Protein AF-A0A3D2TZY6-F1 (afdb_monomer_lite)

Foldseek 3Di:
DDDPDDDADPLQVQCQVCVVVVHHQQDWDADPVRDTDGNGPHHHPCVVVD

Secondary structure (DSSP, 8-state):
----SPPPPHHHHHHHHHHHTT--TT-EEE-TTS-EEES-SS---GGG--

Radius of gyration: 13.44 Å; chains: 1; bounding box: 37×19×35 Å

pLDDT: mean 85.77, std 11.96, range [44.81, 95.62]

Sequence (50 aa):
SYPRTEPVTPWDIGATIFHALGIDPHTTFTDSLGRPFQLTEGRPVTGLFG

Structure (mmCIF, N/CA/C/O backbone):
data_AF-A0A3D2TZY6-F1
#
_entry.id   AF-A0A3D2TZY6-F1
#
loop_
_atom_site.group_PDB
_atom_site.id
_atom_site.type_symbol
_atom_site.label_atom_id
_atom_site.label_alt_id
_atom_site.label_comp_id
_atom_site.label_asym_id
_atom_site.label_entity_id
_atom_site.label_seq_id
_atom_site.pdbx_PDB_ins_code
_atom_site.Cartn_x
_atom_site.Cartn_y
_atom_site.Cartn_z
_atom_site.occupancy
_atom_site.B_iso_or_equiv
_atom_site.auth_seq_id
_atom_site.auth_comp_id
_atom_site.auth_asym_id
_atom_site.auth_atom_id
_atom_site.pdbx_PDB_model_num
ATOM 1 N N . SER A 1 1 ? 28.014 6.249 -13.629 1.00 52.59 1 SER A N 1
ATOM 2 C CA . SER A 1 1 ? 27.018 5.354 -14.247 1.00 52.59 1 SER A CA 1
ATOM 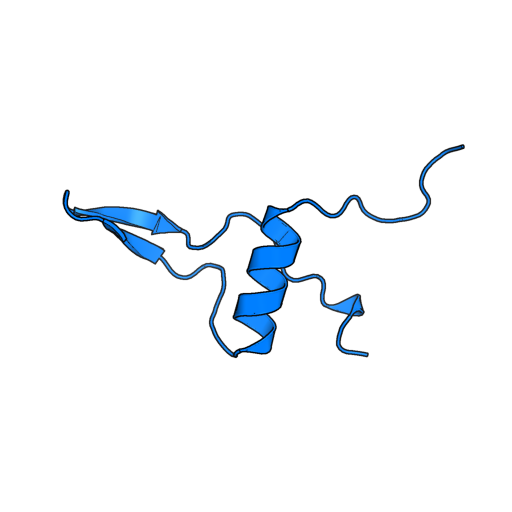3 C C . SER A 1 1 ? 25.642 5.859 -13.860 1.00 52.59 1 SER A C 1
ATOM 5 O O . SER A 1 1 ? 25.399 6.085 -12.685 1.00 52.59 1 SER A O 1
ATOM 7 N N . TYR A 1 2 ? 24.780 6.138 -14.834 1.00 44.81 2 TYR A N 1
ATOM 8 C CA . TYR A 1 2 ? 23.397 6.549 -14.581 1.00 44.81 2 TYR A CA 1
ATOM 9 C C . TYR A 1 2 ? 22.536 5.277 -14.602 1.00 44.81 2 TYR A C 1
ATOM 11 O O . TYR A 1 2 ? 22.672 4.516 -15.567 1.00 44.81 2 TYR A O 1
ATOM 19 N N . PRO A 1 3 ? 21.732 4.964 -13.571 1.00 58.97 3 PRO A N 1
ATOM 20 C CA . PRO A 1 3 ? 20.891 3.777 -13.623 1.00 58.97 3 PRO A CA 1
ATOM 21 C C . PRO A 1 3 ? 19.863 3.9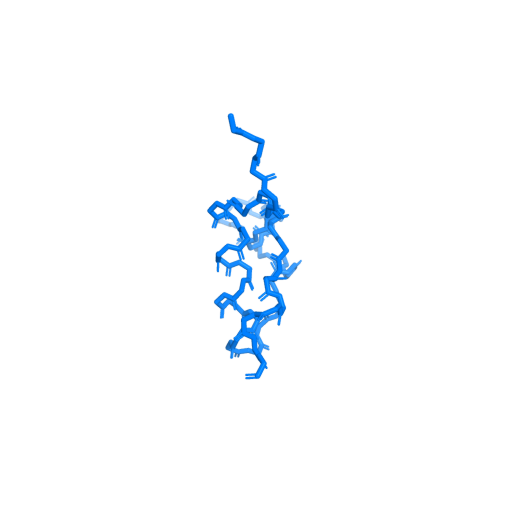55 -14.745 1.00 58.97 3 PRO A C 1
ATOM 23 O O . PRO A 1 3 ? 19.160 4.957 -14.819 1.00 58.97 3 PRO A O 1
ATOM 26 N N . ARG A 1 4 ? 19.831 2.986 -15.664 1.00 63.41 4 ARG A N 1
ATOM 27 C CA . ARG A 1 4 ? 18.947 2.954 -16.842 1.00 63.41 4 ARG A CA 1
ATOM 28 C C . ARG A 1 4 ? 17.573 2.342 -16.521 1.00 63.41 4 ARG A C 1
ATOM 30 O O . ARG A 1 4 ? 16.796 2.071 -17.426 1.00 63.41 4 ARG A O 1
ATOM 37 N N . THR A 1 5 ? 17.317 2.085 -15.243 1.00 66.38 5 THR A N 1
ATOM 38 C CA . THR A 1 5 ? 16.153 1.383 -14.701 1.00 66.38 5 THR A CA 1
ATOM 39 C C . THR A 1 5 ? 15.376 2.323 -13.798 1.00 66.38 5 THR A C 1
ATOM 41 O O . THR A 1 5 ? 15.979 3.051 -13.007 1.00 66.38 5 THR A O 1
ATOM 44 N N . GLU A 1 6 ? 14.050 2.293 -13.906 1.00 69.88 6 GLU A N 1
ATOM 45 C CA . GLU A 1 6 ? 13.169 2.970 -12.959 1.00 69.88 6 GLU A CA 1
ATOM 46 C C . GLU A 1 6 ? 13.536 2.574 -11.522 1.00 69.88 6 GLU A C 1
ATOM 48 O O . GLU A 1 6 ? 13.741 1.388 -11.243 1.00 69.88 6 GLU A O 1
ATOM 53 N N . PRO A 1 7 ? 13.698 3.550 -10.613 1.00 78.56 7 PRO A N 1
ATOM 54 C CA . PRO A 1 7 ? 14.006 3.255 -9.226 1.00 78.56 7 PRO A CA 1
ATOM 55 C C . PRO A 1 7 ? 12.829 2.502 -8.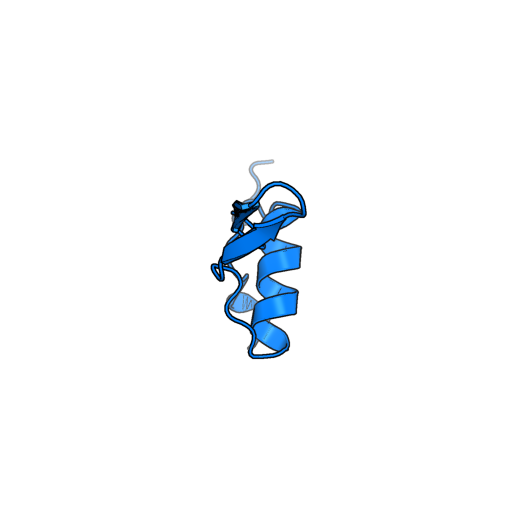600 1.00 78.56 7 PRO A C 1
ATOM 57 O O . PRO A 1 7 ? 11.732 3.040 -8.497 1.00 78.56 7 PRO A O 1
ATOM 60 N N . VAL A 1 8 ? 13.081 1.261 -8.182 1.00 84.88 8 VAL A N 1
ATOM 61 C CA . VAL A 1 8 ? 12.130 0.432 -7.432 1.00 84.88 8 VAL A CA 1
ATOM 62 C C . VAL A 1 8 ? 12.408 0.611 -5.944 1.00 84.88 8 VAL A C 1
ATOM 64 O O . VAL A 1 8 ? 13.530 0.402 -5.477 1.00 84.88 8 VAL A O 1
ATOM 67 N N . THR A 1 9 ? 11.387 1.006 -5.195 1.00 88.75 9 THR A N 1
ATOM 68 C CA . THR A 1 9 ? 11.432 1.159 -3.740 1.00 88.75 9 THR A CA 1
ATOM 69 C C . THR A 1 9 ? 10.950 -0.117 -3.037 1.00 88.75 9 THR A C 1
ATOM 71 O O . THR A 1 9 ? 10.259 -0.941 -3.642 1.00 88.75 9 THR A O 1
ATOM 74 N N . PRO A 1 10 ? 11.246 -0.307 -1.736 1.00 88.50 10 PRO A N 1
ATOM 75 C CA . PRO A 1 10 ? 10.684 -1.423 -0.970 1.00 88.50 10 PRO A CA 1
ATOM 76 C C . PRO A 1 10 ? 9.147 -1.473 -0.996 1.00 88.50 10 PRO A C 1
ATOM 78 O O . PRO A 1 10 ? 8.558 -2.554 -0.979 1.00 88.50 10 PRO A O 1
ATOM 81 N N . TRP A 1 11 ? 8.493 -0.313 -1.086 1.00 91.19 11 TRP A N 1
ATOM 82 C CA . TRP A 1 11 ? 7.036 -0.204 -1.155 1.00 91.19 11 TRP A CA 1
ATOM 83 C C . TRP A 1 11 ? 6.468 -0.777 -2.456 1.00 91.19 11 TRP A C 1
ATOM 85 O O . TRP A 1 11 ? 5.403 -1.399 -2.436 1.00 91.19 11 TRP A O 1
ATOM 95 N N . ASP A 1 12 ? 7.197 -0.632 -3.566 1.00 91.38 12 ASP A N 1
ATOM 96 C CA . ASP A 1 12 ? 6.820 -1.180 -4.875 1.00 91.38 12 ASP A CA 1
ATOM 97 C C . ASP A 1 12 ? 6.893 -2.713 -4.880 1.00 91.38 12 ASP A C 1
ATOM 99 O O . ASP A 1 12 ? 6.051 -3.386 -5.477 1.00 91.38 12 ASP A O 1
ATOM 103 N N . ILE A 1 13 ? 7.846 -3.292 -4.141 1.00 91.31 13 ILE A N 1
AT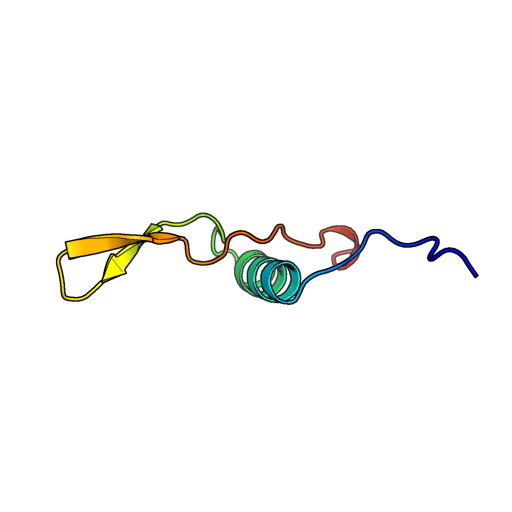OM 104 C CA . ILE A 1 13 ? 7.930 -4.747 -3.946 1.00 91.31 13 ILE A CA 1
ATOM 105 C C . ILE A 1 13 ? 6.704 -5.258 -3.186 1.00 91.31 13 ILE A C 1
ATOM 107 O O . ILE A 1 13 ? 6.069 -6.217 -3.624 1.00 91.31 13 ILE A O 1
ATOM 111 N N . GLY A 1 14 ? 6.323 -4.591 -2.091 1.00 91.94 14 GLY A N 1
ATOM 112 C CA . GLY A 1 14 ? 5.098 -4.921 -1.356 1.00 91.94 14 GLY A CA 1
ATOM 113 C C . GLY A 1 14 ? 3.857 -4.842 -2.249 1.00 91.94 14 GLY A C 1
ATOM 114 O O . GLY A 1 14 ? 3.069 -5.785 -2.298 1.00 91.94 14 GLY A O 1
ATOM 115 N N . ALA A 1 15 ? 3.734 -3.765 -3.031 1.00 93.06 15 ALA A N 1
ATOM 116 C CA . ALA A 1 15 ? 2.630 -3.581 -3.973 1.00 93.06 15 ALA A CA 1
ATOM 117 C C . ALA A 1 15 ? 2.567 -4.693 -5.028 1.00 93.06 15 ALA A C 1
ATOM 119 O O . ALA A 1 15 ? 1.490 -5.190 -5.352 1.00 93.06 15 ALA A O 1
ATOM 120 N N . THR A 1 16 ? 3.728 -5.126 -5.521 1.00 93.81 16 THR A N 1
ATOM 121 C CA . THR A 1 16 ? 3.854 -6.230 -6.479 1.00 93.81 16 THR A CA 1
ATOM 122 C C . THR A 1 16 ? 3.392 -7.556 -5.880 1.00 93.81 16 THR A C 1
ATOM 124 O O . THR A 1 16 ? 2.668 -8.293 -6.541 1.00 93.81 16 THR A O 1
ATOM 127 N N . ILE A 1 17 ? 3.763 -7.859 -4.630 1.00 93.06 17 ILE A N 1
ATOM 128 C CA . ILE A 1 17 ? 3.341 -9.091 -3.946 1.00 93.06 17 ILE A CA 1
ATOM 129 C C . ILE A 1 17 ? 1.821 -9.113 -3.767 1.00 93.06 17 ILE A C 1
ATOM 131 O O . ILE A 1 17 ? 1.185 -10.107 -4.106 1.00 93.06 17 ILE A O 1
ATOM 135 N N . PHE A 1 18 ? 1.222 -8.021 -3.281 1.00 92.94 18 PHE A N 1
ATOM 136 C CA . PHE A 1 18 ? -0.234 -7.939 -3.134 1.00 92.94 18 PHE A CA 1
ATOM 137 C C . PHE A 1 18 ? -0.946 -8.094 -4.477 1.00 92.94 18 PHE A C 1
ATOM 139 O O . PHE A 1 18 ? -1.859 -8.911 -4.594 1.00 92.94 18 PHE A O 1
ATOM 146 N N . HIS A 1 19 ? -0.454 -7.408 -5.509 1.00 92.88 19 HIS A N 1
ATOM 147 C CA . HIS A 1 19 ? -0.977 -7.532 -6.864 1.00 92.88 19 HIS A CA 1
ATOM 148 C C . HIS A 1 19 ? -0.891 -8.971 -7.400 1.00 92.88 19 HIS A C 1
ATOM 150 O O . HIS A 1 19 ? -1.874 -9.480 -7.933 1.00 92.88 19 HIS A O 1
ATOM 156 N N . ALA A 1 20 ? 0.242 -9.657 -7.207 1.00 92.75 20 ALA A N 1
ATOM 157 C CA . ALA A 1 20 ? 0.431 -11.053 -7.615 1.00 92.75 20 ALA A CA 1
ATOM 158 C C . ALA A 1 20 ? -0.566 -12.013 -6.942 1.00 92.75 20 ALA A C 1
ATOM 160 O O . ALA A 1 20 ? -0.933 -13.036 -7.515 1.00 92.75 20 ALA A O 1
ATOM 161 N N . LEU A 1 21 ? -1.009 -11.678 -5.728 1.00 93.38 21 LEU A N 1
ATOM 162 C CA . LEU A 1 21 ? -2.005 -12.431 -4.967 1.00 93.38 21 LEU A CA 1
ATOM 163 C C . LEU A 1 21 ? -3.454 -12.051 -5.322 1.00 93.38 21 LEU A C 1
ATOM 165 O O . LEU A 1 21 ? -4.384 -12.587 -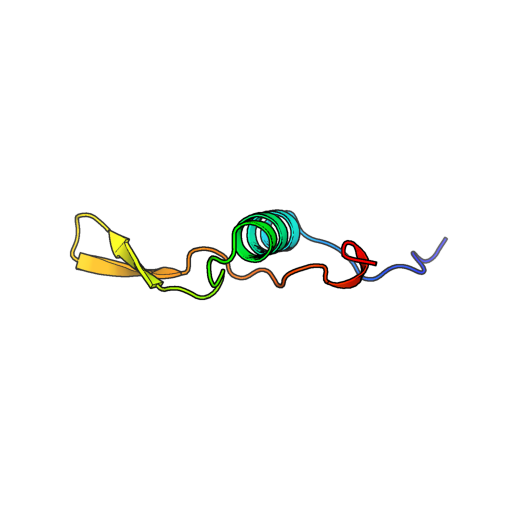4.723 1.00 93.38 21 LEU A O 1
ATOM 169 N N . GLY A 1 22 ? -3.668 -11.134 -6.273 1.00 92.69 22 GLY A N 1
ATOM 170 C CA . GLY A 1 22 ? -4.994 -10.626 -6.638 1.00 92.69 22 GLY A CA 1
ATOM 171 C C . GLY A 1 22 ? -5.586 -9.641 -5.623 1.00 92.69 22 GLY A C 1
ATOM 172 O O . GLY A 1 22 ? -6.784 -9.372 -5.658 1.00 92.69 22 GLY A O 1
ATOM 173 N N . ILE A 1 23 ? -4.764 -9.112 -4.714 1.00 91.94 23 ILE A N 1
ATOM 174 C CA . ILE A 1 23 ? -5.150 -8.103 -3.726 1.00 91.94 23 ILE A CA 1
ATOM 175 C C . ILE A 1 23 ? -4.814 -6.728 -4.300 1.00 91.94 23 ILE A C 1
ATOM 177 O O . ILE A 1 23 ? -3.698 -6.504 -4.767 1.00 91.94 23 ILE A O 1
ATOM 181 N N . ASP A 1 24 ? -5.755 -5.787 -4.235 1.00 91.69 24 ASP A N 1
ATOM 182 C CA . ASP A 1 24 ? -5.472 -4.398 -4.594 1.00 91.69 24 ASP A CA 1
ATOM 183 C C . ASP A 1 24 ? -4.515 -3.775 -3.551 1.00 91.69 24 ASP A C 1
ATOM 185 O O . ASP A 1 24 ? -4.914 -3.599 -2.392 1.00 91.69 24 ASP A O 1
ATOM 189 N N . PRO A 1 25 ? -3.264 -3.429 -3.921 1.00 90.50 25 PRO A N 1
ATOM 190 C CA . PRO A 1 25 ? -2.284 -2.842 -3.005 1.00 90.50 25 PRO A CA 1
ATOM 191 C C . PRO A 1 25 ? -2.681 -1.450 -2.493 1.00 90.50 25 PRO A C 1
ATOM 193 O O . PRO A 1 25 ? -2.121 -0.988 -1.502 1.00 90.50 25 PRO A O 1
ATOM 196 N N . HIS A 1 26 ? -3.649 -0.785 -3.128 1.00 92.56 26 HIS A N 1
ATOM 197 C CA . HIS A 1 26 ? -4.158 0.520 -2.703 1.00 92.56 26 HIS A CA 1
ATOM 198 C C . HIS A 1 26 ? -5.376 0.414 -1.775 1.00 92.56 26 HIS A C 1
ATOM 200 O O . HIS A 1 26 ? -5.943 1.434 -1.365 1.00 92.56 26 HIS A O 1
ATOM 206 N N . THR A 1 27 ? -5.744 -0.813 -1.387 1.00 93.19 27 THR A N 1
ATOM 207 C CA . THR A 1 27 ? -6.767 -1.063 -0.370 1.00 93.19 27 THR A CA 1
ATOM 208 C C . THR A 1 27 ? -6.402 -0.368 0.937 1.00 93.19 27 THR A C 1
ATOM 210 O O . THR A 1 27 ? -5.249 -0.349 1.378 1.00 93.19 27 THR A O 1
ATOM 213 N N . THR A 1 28 ? -7.418 0.204 1.574 1.00 92.44 28 THR A N 1
ATOM 214 C CA . THR A 1 28 ? -7.298 0.851 2.878 1.00 92.44 28 THR A CA 1
ATOM 215 C C . THR A 1 28 ? -7.781 -0.104 3.965 1.00 92.44 28 THR A C 1
ATOM 217 O O . THR A 1 28 ? -8.844 -0.706 3.828 1.00 92.44 28 THR A O 1
ATOM 220 N N . PHE A 1 29 ? -7.022 -0.240 5.047 1.00 90.06 29 PHE A N 1
ATOM 221 C CA . PHE A 1 29 ? -7.421 -0.967 6.248 1.00 90.06 29 PHE A CA 1
ATOM 222 C C . PHE A 1 29 ? -7.540 -0.010 7.432 1.00 90.06 29 PHE A C 1
ATOM 224 O O . PHE A 1 29 ? -7.018 1.104 7.411 1.00 90.06 29 PHE A O 1
ATOM 231 N N . THR A 1 30 ? -8.258 -0.433 8.465 1.00 94.81 30 THR A N 1
ATOM 232 C CA . THR A 1 30 ? -8.455 0.363 9.676 1.00 94.81 30 THR A CA 1
ATOM 233 C C . THR A 1 30 ? -7.598 -0.202 10.802 1.00 94.81 30 THR A C 1
ATOM 235 O O . THR A 1 30 ? -7.615 -1.411 11.035 1.00 94.81 30 THR A O 1
ATOM 238 N N . ASP A 1 31 ? -6.838 0.653 11.488 1.00 90.75 31 ASP A N 1
ATOM 239 C CA . ASP A 1 31 ? -6.084 0.247 12.677 1.00 90.75 31 ASP A CA 1
ATOM 240 C C . ASP A 1 31 ? -6.994 0.079 13.912 1.00 90.75 31 ASP A C 1
ATOM 242 O O . ASP A 1 31 ? -8.204 0.314 13.877 1.00 90.75 31 ASP A O 1
ATOM 246 N N . SER A 1 32 ? -6.406 -0.305 15.045 1.00 92.81 32 SER A N 1
ATOM 247 C CA . SER A 1 32 ? -7.129 -0.454 16.316 1.00 92.81 32 SER A CA 1
ATOM 248 C C . SER A 1 32 ? -7.693 0.857 16.878 1.00 92.81 32 SER A C 1
ATOM 250 O O . SER A 1 32 ? -8.537 0.821 17.772 1.00 92.81 32 SER A O 1
ATOM 252 N N . LEU A 1 33 ? -7.246 2.008 16.371 1.00 95.62 33 LEU A N 1
ATOM 253 C CA . LEU A 1 33 ? -7.703 3.342 16.753 1.00 95.62 33 LEU A CA 1
ATOM 254 C C . LEU A 1 33 ? -8.751 3.907 15.780 1.00 95.62 33 LEU A C 1
ATOM 256 O O . LEU A 1 33 ? -9.164 5.057 15.942 1.00 95.62 33 LEU A O 1
ATOM 260 N N . GLY A 1 34 ? -9.188 3.135 14.780 1.00 92.88 34 GLY A N 1
ATOM 261 C CA . GLY A 1 34 ? -10.189 3.569 13.807 1.00 92.88 34 GLY A CA 1
ATOM 262 C C . GLY A 1 34 ? -9.632 4.426 12.664 1.00 92.88 34 GLY A C 1
ATOM 263 O O . GLY A 1 34 ? -10.407 5.055 11.946 1.00 92.88 34 GLY A O 1
ATOM 264 N N . ARG A 1 35 ? -8.309 4.497 12.486 1.00 93.19 35 ARG A N 1
ATOM 265 C CA . ARG A 1 35 ? -7.674 5.333 11.458 1.00 93.19 35 ARG A CA 1
ATOM 266 C C . ARG A 1 35 ? -7.484 4.548 10.158 1.00 93.19 35 ARG A C 1
ATOM 268 O O . ARG A 1 35 ? -7.045 3.398 10.216 1.00 93.19 35 ARG A O 1
ATOM 275 N N . PRO A 1 36 ? -7.779 5.146 8.992 1.00 93.56 36 PRO A N 1
ATOM 276 C CA . PRO A 1 36 ? -7.522 4.514 7.707 1.00 93.56 36 PRO A CA 1
ATOM 277 C C . PRO A 1 36 ? -6.025 4.550 7.371 1.00 93.56 36 PRO A C 1
ATOM 279 O O . PRO A 1 36 ? -5.399 5.608 7.414 1.00 93.56 36 PRO A O 1
ATOM 282 N N . PHE A 1 37 ? -5.476 3.405 6.983 1.00 91.44 37 PHE A N 1
ATOM 283 C CA . PHE A 1 37 ? -4.116 3.246 6.476 1.00 91.44 37 PHE A CA 1
ATOM 284 C C . PHE A 1 37 ? -4.138 2.510 5.144 1.00 91.44 37 PHE A C 1
ATOM 286 O O . PHE A 1 37 ? -4.858 1.525 4.984 1.00 91.44 37 PHE A O 1
ATOM 293 N N . GLN A 1 38 ? -3.348 2.974 4.180 1.00 90.31 38 GLN A N 1
ATOM 294 C CA . GLN A 1 38 ? -3.137 2.220 2.948 1.00 90.31 38 GLN A CA 1
ATOM 295 C C . GLN A 1 38 ? -2.170 1.060 3.182 1.00 90.31 38 GLN A C 1
ATOM 297 O O . GLN A 1 38 ? -1.247 1.158 3.990 1.00 90.31 38 GLN A O 1
ATOM 302 N N . LEU A 1 39 ? -2.389 -0.034 2.453 1.00 89.12 39 LEU A N 1
ATOM 303 C CA . LEU A 1 39 ? -1.550 -1.230 2.511 1.00 89.12 39 LEU A CA 1
ATOM 304 C C . LEU A 1 39 ? -0.099 -0.933 2.089 1.00 89.12 39 LEU A C 1
ATOM 306 O O . LEU A 1 39 ? 0.846 -1.448 2.681 1.00 89.12 39 LEU A O 1
ATOM 310 N N . THR A 1 40 ? 0.070 -0.100 1.061 1.00 91.12 40 THR A N 1
ATOM 311 C CA . THR A 1 40 ? 1.358 0.415 0.585 1.00 91.12 40 THR A CA 1
ATOM 312 C C . THR A 1 40 ? 1.139 1.656 -0.286 1.00 91.12 40 THR A C 1
ATOM 314 O O . THR A 1 40 ? 0.119 1.778 -0.964 1.00 91.12 40 THR A O 1
ATOM 317 N N . GLU A 1 41 ? 2.110 2.571 -0.289 1.00 90.44 41 GLU A N 1
ATOM 318 C CA . GLU A 1 41 ? 2.157 3.721 -1.212 1.00 90.44 41 GLU A CA 1
ATOM 319 C C . GLU A 1 41 ? 2.874 3.385 -2.533 1.00 90.44 41 GLU A C 1
ATOM 321 O O . GLU A 1 41 ? 2.890 4.188 -3.469 1.00 90.44 41 GLU A O 1
ATOM 326 N N . GLY A 1 42 ? 3.489 2.201 -2.608 1.00 90.25 42 GLY A N 1
ATOM 327 C CA . GLY A 1 42 ? 4.199 1.731 -3.790 1.00 90.25 42 GLY A CA 1
ATOM 328 C C . GLY A 1 42 ? 3.267 1.313 -4.920 1.00 90.25 42 GLY A C 1
ATOM 329 O O . GLY A 1 42 ? 2.063 1.121 -4.739 1.00 90.25 42 GLY A O 1
ATOM 330 N N . ARG A 1 43 ? 3.842 1.134 -6.105 1.00 90.81 43 ARG A N 1
ATOM 331 C CA . ARG A 1 43 ? 3.139 0.692 -7.312 1.00 90.81 43 ARG A CA 1
ATOM 332 C C . ARG A 1 43 ? 3.637 -0.693 -7.725 1.00 90.81 43 ARG A C 1
ATOM 334 O O . ARG A 1 43 ? 4.840 -0.938 -7.661 1.00 90.81 43 ARG A O 1
ATOM 341 N N . PRO A 1 44 ? 2.752 -1.607 -8.161 1.00 89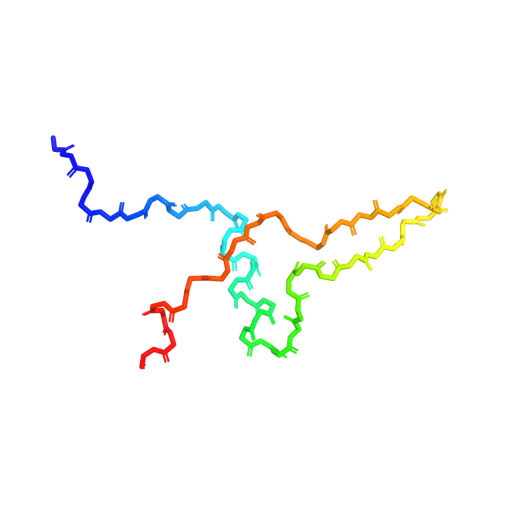.75 44 PRO A N 1
ATOM 342 C CA . PRO A 1 44 ? 3.182 -2.908 -8.661 1.00 89.75 44 PRO A CA 1
ATOM 343 C C . PRO A 1 44 ? 4.171 -2.763 -9.818 1.00 89.75 44 PRO A C 1
ATOM 345 O O . PRO A 1 44 ? 3.911 -2.041 -10.783 1.00 89.75 44 PRO A O 1
ATOM 348 N N . VAL A 1 45 ? 5.282 -3.494 -9.754 1.00 90.06 45 VAL A N 1
ATOM 349 C CA . VAL A 1 45 ? 6.258 -3.598 -10.840 1.00 90.06 45 VAL A CA 1
ATOM 350 C C . VAL A 1 45 ? 5.709 -4.585 -11.867 1.00 90.06 45 VAL A C 1
ATOM 352 O O . VAL A 1 45 ? 6.023 -5.774 -11.863 1.00 90.06 45 VAL A O 1
ATOM 355 N N . THR A 1 46 ? 4.839 -4.095 -12.749 1.00 83.75 46 THR A N 1
ATOM 356 C CA . THR A 1 46 ? 4.107 -4.939 -13.706 1.00 83.75 46 THR A CA 1
ATOM 357 C C . THR A 1 46 ? 5.005 -5.613 -14.744 1.00 83.75 46 THR A C 1
ATOM 359 O O . THR A 1 46 ? 4.652 -6.670 -15.260 1.00 83.75 46 THR A O 1
ATOM 362 N N . GLY A 1 47 ? 6.200 -5.066 -14.992 1.00 78.00 47 GLY A N 1
ATOM 363 C CA . GLY A 1 47 ? 7.210 -5.663 -15.873 1.00 78.00 47 GLY A CA 1
ATOM 364 C C . GLY A 1 47 ? 7.763 -7.016 -15.404 1.00 78.00 47 GLY A C 1
ATOM 365 O O . GLY A 1 47 ? 8.481 -7.658 -16.164 1.00 78.00 47 GLY A O 1
ATOM 366 N N . LEU A 1 48 ? 7.444 -7.459 -14.180 1.00 76.06 48 LEU A N 1
ATOM 367 C CA . LEU A 1 48 ? 7.807 -8.787 -13.671 1.00 76.06 48 LEU A CA 1
ATOM 368 C C . LEU A 1 48 ? 6.834 -9.902 -14.087 1.00 76.06 48 LEU A C 1
ATOM 370 O O . LEU A 1 48 ? 7.213 -11.066 -14.026 1.00 76.06 48 LEU A O 1
ATOM 374 N N . PHE A 1 49 ? 5.607 -9.577 -14.504 1.00 76.19 49 PHE A N 1
ATOM 375 C CA . PHE A 1 49 ? 4.569 -10.565 -14.848 1.00 76.19 49 PHE A CA 1
ATOM 376 C C . PHE A 1 49 ? 4.549 -10.931 -16.345 1.00 76.19 49 PHE A C 1
ATOM 378 O O . PHE A 1 49 ? 3.493 -11.276 -16.874 1.00 76.19 49 PHE A O 1
ATOM 385 N N . GLY A 1 50 ? 5.698 -10.796 -17.021 1.00 57.97 50 GLY A N 1
ATOM 386 C CA . GLY A 1 50 ? 5.885 -11.095 -18.447 1.00 57.97 50 GLY A CA 1
ATOM 387 C C . GLY A 1 50 ? 5.788 -12.574 -18.795 1.00 57.97 50 GLY A C 1
ATOM 388 O O . GLY A 1 50 ? 6.267 -13.406 -17.992 1.00 57.97 50 GLY A O 1
#